Protein AF-A0A3B8Z060-F1 (afdb_monomer_lite)

Radius of gyration: 26.16 Å; chains: 1; bounding box: 46×92×64 Å

Sequence (183 aa):
MRQSLAALALLTASLIAPLHQAEARPTYFLEMKSFFAVPDDSNVDHCSVCHVNYEGTGTRNPFGNAVQQQLYTGKSIQETLPLVASLDSDGDGYTNDDELRIYLTQPGFSCDNFEDARGEPLDFDAGVTPNVATCRAPTEIKVLPSSAGFVTDAGSTDFLVIDIWNLGYSDDLTITDLNLSDL

pLDDT: mean 83.9, std 16.89, range [40.91, 98.75]

Secondary structure (DSSP, 8-state):
--------------------------HHHHHHHHHHTPPTTSTTSSGGGTBSBTT--SSB-HHHHHHHHHHHTT--HHHHHHHHHT--SSSSS--HHIIIIII---TT--TTTGGG-BS--TTGGGSSSTT-S-SS-TT-EEEE-SS------TT-------EEEESS-SSPP-------TT-

Foldseek 3Di:
DDDDDDDDDDDDPDDPPPPPPPPVDDPLLVLLCVVLVADPPFLCNAQLLFPLERNHDDHGFQLVVQLVVVVVVVDDSNRSNVVQQQDQRCPLPDGVSCCRRPQVARSRDDLVRNVSHHPDDLLNQCRHDPPRRGSDDQDDWDKPPPDDDDDDDVPDDDDDDIDIDRNHDPDDDDDPDDDDPPD

Structure (mmCIF, N/CA/C/O backbone):
data_AF-A0A3B8Z060-F1
#
_entry.id   AF-A0A3B8Z060-F1
#
loop_
_atom_site.group_PDB
_atom_site.id
_atom_site.type_symbol
_atom_site.label_atom_id
_atom_site.label_alt_id
_atom_site.label_comp_id
_atom_site.label_asym_id
_atom_site.label_entity_id
_atom_site.label_seq_id
_atom_site.pdbx_PDB_ins_code
_atom_site.Cartn_x
_atom_site.Cartn_y
_atom_site.Cartn_z
_atom_site.occupancy
_atom_site.B_iso_or_equiv
_atom_site.auth_seq_id
_atom_site.auth_comp_id
_atom_site.auth_asym_id
_atom_site.auth_atom_id
_atom_site.pdbx_PDB_model_num
ATOM 1 N N . MET A 1 1 ? -15.910 79.784 -15.654 1.00 40.91 1 MET A N 1
ATOM 2 C CA . MET A 1 1 ? -15.212 78.759 -16.468 1.00 40.91 1 MET A CA 1
ATOM 3 C C . MET A 1 1 ? -14.922 77.584 -15.549 1.00 40.91 1 MET A C 1
ATOM 5 O O . MET A 1 1 ? -14.255 77.797 -14.554 1.00 40.91 1 MET A O 1
ATOM 9 N N . ARG A 1 2 ? -15.729 76.516 -15.631 1.00 43.50 2 ARG A N 1
ATOM 10 C CA . ARG A 1 2 ? -15.437 75.253 -16.354 1.00 43.50 2 ARG A CA 1
ATOM 11 C C . ARG A 1 2 ? -14.358 74.438 -15.613 1.00 43.50 2 ARG A C 1
ATOM 13 O O . ARG A 1 2 ? -13.240 74.911 -15.534 1.00 43.50 2 ARG A O 1
ATOM 20 N N . GLN A 1 3 ? -14.771 73.384 -14.887 1.00 48.22 3 GLN A N 1
ATOM 21 C CA . GLN A 1 3 ? -14.637 71.955 -15.286 1.00 48.22 3 GLN A CA 1
ATOM 22 C C . GLN A 1 3 ? -13.171 71.495 -15.210 1.00 48.22 3 GLN A C 1
ATOM 24 O O . GLN A 1 3 ? -12.312 72.202 -15.703 1.00 48.22 3 GLN A O 1
ATOM 29 N N . SER A 1 4 ? -12.731 70.352 -14.701 1.00 50.00 4 SER A N 1
ATOM 30 C CA . SER A 1 4 ? -13.260 69.109 -14.131 1.00 50.00 4 SER A CA 1
ATOM 31 C C . SER A 1 4 ? -11.997 68.312 -13.751 1.00 50.00 4 SER A C 1
ATOM 33 O O . SER A 1 4 ? -10.989 68.502 -14.420 1.00 50.00 4 SER A O 1
ATOM 35 N N . LEU A 1 5 ? -12.039 67.428 -12.751 1.00 50.12 5 LEU A N 1
ATOM 36 C CA . LEU A 1 5 ? -11.157 66.249 -12.559 1.00 50.12 5 LEU A CA 1
ATOM 37 C C . LEU A 1 5 ? -11.637 65.595 -11.246 1.00 50.12 5 LEU A C 1
ATOM 39 O O . LEU A 1 5 ? -11.153 65.911 -10.168 1.00 50.12 5 LEU A O 1
ATOM 43 N N . ALA A 1 6 ? -12.827 64.994 -11.208 1.00 47.66 6 ALA A N 1
ATOM 44 C CA . ALA A 1 6 ? -13.174 63.680 -11.756 1.00 47.66 6 ALA A CA 1
ATOM 45 C C . ALA A 1 6 ? -12.282 62.563 -11.190 1.00 47.66 6 ALA A C 1
ATOM 47 O O . ALA A 1 6 ? -11.153 62.349 -11.619 1.00 47.66 6 ALA A O 1
ATOM 48 N N . ALA A 1 7 ? -12.860 61.893 -10.194 1.00 50.25 7 ALA A N 1
ATOM 49 C CA . ALA A 1 7 ? -12.443 60.647 -9.584 1.00 50.25 7 ALA A CA 1
ATOM 50 C C . ALA A 1 7 ? -12.042 59.573 -10.606 1.00 50.25 7 ALA A C 1
ATOM 52 O O . ALA A 1 7 ? -12.768 59.329 -11.567 1.00 50.25 7 ALA A O 1
ATOM 53 N N . LEU A 1 8 ? -10.953 58.858 -10.320 1.00 46.88 8 LEU A N 1
ATOM 54 C CA . LEU A 1 8 ? -10.733 57.515 -10.849 1.00 46.88 8 LEU A CA 1
ATOM 55 C C . LEU A 1 8 ? -9.944 56.686 -9.828 1.00 46.88 8 LEU A C 1
ATOM 57 O O . LEU A 1 8 ? -8.755 56.431 -9.969 1.00 46.88 8 LEU A O 1
ATOM 61 N N . ALA A 1 9 ? -10.630 56.307 -8.754 1.00 51.94 9 ALA A N 1
ATOM 62 C CA . ALA A 1 9 ? -10.209 55.245 -7.852 1.00 51.94 9 ALA A CA 1
ATOM 63 C C . ALA A 1 9 ? -11.302 54.175 -7.900 1.00 51.94 9 ALA A C 1
ATOM 65 O O . ALA A 1 9 ? -12.242 54.228 -7.116 1.00 51.94 9 ALA A O 1
ATOM 66 N N . LEU A 1 10 ? -11.245 53.268 -8.877 1.00 47.00 10 LEU A N 1
ATOM 67 C CA . LEU A 1 10 ? -12.136 52.110 -8.952 1.00 47.00 10 LEU A CA 1
ATOM 68 C C . LEU A 1 10 ? -11.444 50.951 -9.686 1.00 47.00 10 LEU A C 1
ATOM 70 O O . LEU A 1 10 ? -11.022 51.087 -10.829 1.00 47.00 10 LEU A O 1
ATOM 74 N N . LEU A 1 11 ? -11.433 49.815 -8.983 1.00 51.22 11 LEU A N 1
ATOM 75 C CA . LEU A 1 11 ? -11.283 48.429 -9.439 1.00 51.22 11 LEU A CA 1
ATOM 76 C C . LEU A 1 11 ? -9.926 47.957 -9.978 1.00 51.22 11 LEU A C 1
ATOM 78 O O . LEU A 1 11 ? -9.734 47.837 -11.180 1.00 51.22 11 LEU A O 1
ATOM 82 N N . THR A 1 12 ? -9.107 47.427 -9.067 1.00 52.53 12 THR A N 1
ATOM 83 C CA . THR A 1 12 ? -8.345 46.183 -9.301 1.00 52.53 12 THR A CA 1
ATOM 84 C C . THR A 1 12 ? -8.287 45.338 -8.021 1.00 52.53 12 THR A C 1
ATOM 86 O O . THR A 1 12 ? -7.227 45.010 -7.506 1.00 52.53 12 THR A O 1
ATOM 89 N N . ALA A 1 13 ? -9.450 44.967 -7.481 1.00 52.50 13 ALA A N 1
ATOM 90 C CA . ALA A 1 13 ? -9.564 43.864 -6.524 1.00 52.50 13 ALA A CA 1
ATOM 91 C C . ALA A 1 13 ? -10.253 42.690 -7.233 1.00 52.50 13 ALA A C 1
ATOM 93 O O . ALA A 1 13 ? -11.418 42.394 -6.986 1.00 52.50 13 ALA A O 1
ATOM 94 N N . SER A 1 14 ? -9.568 42.088 -8.208 1.00 52.28 14 SER A N 1
ATOM 95 C CA . SER A 1 14 ? -10.017 40.849 -8.850 1.00 52.28 14 SER A CA 1
ATOM 96 C C . SER A 1 14 ? -9.160 39.690 -8.367 1.00 52.28 14 SER A C 1
ATOM 98 O O . SER A 1 14 ? -7.972 39.630 -8.655 1.00 52.28 14 SER A O 1
ATOM 100 N N . LEU A 1 15 ? -9.831 38.801 -7.633 1.00 53.75 15 LEU A N 1
ATOM 101 C CA . LEU A 1 15 ? -9.590 37.364 -7.541 1.00 53.75 15 LEU A CA 1
ATOM 102 C C . LEU A 1 15 ? -8.136 36.936 -7.313 1.00 53.75 15 LEU A C 1
ATOM 104 O O . LEU A 1 15 ? -7.453 36.470 -8.217 1.00 53.75 15 LEU A O 1
ATOM 108 N N . ILE A 1 16 ? -7.734 36.927 -6.047 1.00 55.94 16 ILE A N 1
ATOM 109 C CA . ILE A 1 16 ? -6.881 35.843 -5.560 1.00 55.94 16 ILE A CA 1
ATOM 110 C C . ILE A 1 16 ? -7.805 34.968 -4.720 1.00 55.94 16 ILE A C 1
ATOM 112 O O . ILE A 1 16 ? -7.888 35.110 -3.503 1.00 55.94 16 ILE A O 1
ATOM 116 N N . ALA A 1 17 ? -8.602 34.135 -5.394 1.00 56.09 17 ALA A N 1
ATOM 117 C CA . ALA A 1 17 ? -9.204 33.005 -4.711 1.00 56.09 17 ALA A CA 1
ATOM 118 C C . ALA A 1 17 ? -8.034 32.085 -4.334 1.00 56.09 17 ALA A C 1
ATOM 120 O O . ALA A 1 17 ? -7.304 31.669 -5.237 1.00 56.09 17 ALA A O 1
ATOM 121 N N . PRO A 1 18 ? -7.789 31.800 -3.046 1.00 49.56 18 PRO A N 1
ATOM 122 C CA . PRO A 1 18 ? -6.874 30.730 -2.695 1.00 49.56 18 PRO A CA 1
ATOM 123 C C . PRO A 1 18 ? -7.373 29.462 -3.391 1.00 49.56 18 PRO A C 1
ATOM 125 O O . PRO A 1 18 ? -8.513 29.042 -3.169 1.00 49.56 18 PRO A O 1
ATOM 128 N N . LEU A 1 19 ? -6.531 28.904 -4.264 1.00 52.62 19 LEU A N 1
ATOM 129 C CA . LEU A 1 19 ? -6.660 27.552 -4.793 1.00 52.62 19 LEU A CA 1
ATOM 130 C C . LEU A 1 19 ? -6.570 26.604 -3.595 1.00 52.62 19 LEU A C 1
ATOM 132 O O . LEU A 1 19 ? -5.514 26.075 -3.272 1.00 52.62 19 LEU A O 1
ATOM 136 N N . HIS A 1 20 ? -7.680 26.450 -2.882 1.00 43.56 20 HIS A N 1
ATOM 137 C CA . HIS A 1 20 ? -7.853 25.360 -1.950 1.00 43.56 20 HIS A CA 1
ATOM 138 C C . HIS A 1 20 ? -8.017 24.122 -2.818 1.00 43.56 20 HIS A C 1
ATOM 140 O O . HIS A 1 20 ? -9.110 23.840 -3.311 1.00 43.56 20 HIS A O 1
ATOM 146 N N . GLN A 1 21 ? -6.924 23.395 -3.032 1.00 42.84 21 GLN A N 1
ATOM 147 C CA . GLN A 1 21 ? -7.050 21.973 -3.292 1.00 42.84 21 GLN A CA 1
ATOM 148 C C . GLN A 1 21 ? -7.641 21.369 -2.021 1.00 42.84 21 GLN A C 1
ATOM 150 O O . GLN A 1 21 ? -6.945 21.062 -1.060 1.00 42.84 21 GLN A O 1
ATOM 155 N N . ALA A 1 22 ? -8.968 21.312 -1.973 1.00 45.03 22 ALA A N 1
ATOM 156 C CA . ALA A 1 22 ? -9.673 20.515 -0.997 1.00 45.03 22 ALA A CA 1
ATOM 157 C C . ALA A 1 22 ? -9.504 19.054 -1.417 1.00 45.03 22 ALA A C 1
ATOM 159 O O . ALA A 1 22 ? -10.419 18.458 -1.978 1.00 45.03 22 ALA A O 1
ATOM 160 N N . GLU A 1 23 ? -8.331 18.475 -1.168 1.00 53.62 23 GLU A N 1
ATOM 161 C CA . GLU A 1 23 ? -8.232 17.025 -1.083 1.00 53.62 23 GLU A CA 1
ATOM 162 C C . GLU A 1 23 ? -8.799 16.651 0.291 1.00 53.62 23 GLU A C 1
ATOM 164 O O . GLU A 1 23 ? -8.094 16.520 1.289 1.00 53.62 23 GLU A O 1
ATOM 169 N N . ALA A 1 24 ? -10.130 16.641 0.397 1.00 55.00 24 ALA A N 1
ATOM 170 C CA . ALA A 1 24 ? -10.805 16.263 1.628 1.00 55.00 24 ALA A CA 1
ATOM 171 C C . ALA A 1 24 ? -10.652 14.749 1.807 1.00 55.00 24 ALA A C 1
ATOM 173 O O . ALA A 1 24 ? -11.579 13.984 1.532 1.00 55.00 24 ALA A O 1
ATOM 174 N N . ARG A 1 25 ? -9.463 14.312 2.241 1.00 66.88 25 ARG A N 1
ATOM 175 C CA . ARG A 1 25 ? -9.239 12.931 2.655 1.00 66.88 25 ARG A CA 1
ATOM 176 C C . ARG A 1 25 ? -10.283 12.596 3.727 1.00 66.88 25 ARG A C 1
ATOM 178 O O . ARG A 1 25 ? -10.461 13.383 4.664 1.00 66.88 25 ARG A O 1
ATOM 185 N N . PRO A 1 26 ? -11.029 11.486 3.588 1.00 80.38 26 PRO A N 1
ATOM 186 C CA . PRO A 1 26 ? -12.079 11.144 4.537 1.00 80.38 26 PRO A CA 1
ATOM 187 C C . PRO A 1 26 ? -11.530 11.073 5.963 1.00 80.38 26 PRO A C 1
ATOM 189 O O . PRO A 1 26 ? -10.414 10.604 6.177 1.00 80.38 26 PRO A O 1
ATOM 192 N N . THR A 1 27 ? -12.333 11.461 6.956 1.00 86.12 27 THR A N 1
ATOM 193 C CA . THR A 1 27 ? -11.948 11.385 8.379 1.00 86.12 27 THR A CA 1
ATOM 194 C C . THR A 1 27 ? -11.463 9.992 8.775 1.00 86.12 27 THR A C 1
ATOM 196 O O . THR A 1 27 ? -10.519 9.870 9.544 1.00 86.12 27 THR A O 1
ATOM 199 N N . TYR A 1 28 ? -12.031 8.940 8.180 1.00 88.00 28 TYR A N 1
ATOM 200 C CA . TYR A 1 28 ? -11.587 7.558 8.370 1.00 88.00 28 TYR A CA 1
ATOM 201 C C . TYR A 1 28 ? -10.109 7.329 8.049 1.00 88.00 28 TYR A C 1
ATOM 203 O O . TYR A 1 28 ? -9.439 6.590 8.763 1.00 88.00 28 TYR A O 1
ATOM 211 N N . PHE A 1 29 ? -9.599 7.972 7.001 1.00 92.12 29 PHE A N 1
ATOM 212 C CA . PHE A 1 29 ? -8.204 7.846 6.606 1.00 92.12 29 PHE A CA 1
ATOM 213 C C . PHE A 1 29 ? -7.277 8.553 7.604 1.00 92.12 29 PHE A C 1
ATOM 215 O O . PHE A 1 29 ? -6.242 8.014 7.974 1.00 92.12 29 PHE A O 1
ATOM 222 N N . LEU A 1 30 ? -7.685 9.712 8.129 1.00 93.12 30 LEU A N 1
ATOM 223 C CA . LEU A 1 30 ? -6.931 10.416 9.175 1.00 93.12 30 LEU A CA 1
ATOM 224 C C . LEU A 1 30 ? -6.857 9.606 10.479 1.00 93.12 30 LEU A C 1
ATOM 226 O O . LEU A 1 30 ? -5.799 9.521 11.097 1.00 93.12 30 LEU A O 1
ATOM 230 N N . GLU A 1 31 ? -7.962 8.973 10.873 1.00 94.81 31 GLU A N 1
ATOM 231 C CA . GLU A 1 31 ? -8.015 8.089 12.046 1.00 94.81 31 GLU A CA 1
ATOM 232 C C . GLU A 1 31 ? -7.122 6.856 11.860 1.00 94.81 31 GLU A C 1
ATOM 234 O O . GLU A 1 31 ? -6.379 6.485 12.766 1.00 94.81 31 GLU A O 1
ATOM 239 N N . MET A 1 32 ? -7.134 6.262 10.662 1.00 95.94 32 MET A N 1
ATOM 240 C CA . MET A 1 32 ? -6.232 5.171 10.294 1.00 95.94 32 MET A CA 1
ATOM 241 C C . MET A 1 32 ? -4.766 5.598 10.411 1.00 95.94 32 MET A C 1
ATOM 243 O O . MET A 1 32 ? -3.996 4.918 11.090 1.00 95.94 32 MET A O 1
ATOM 247 N N . LYS A 1 33 ? -4.387 6.739 9.817 1.00 96.50 33 LYS A N 1
ATOM 248 C CA . LYS A 1 33 ? -3.017 7.261 9.917 1.00 96.50 33 LYS A CA 1
ATOM 249 C C . LYS A 1 33 ? -2.598 7.462 11.364 1.00 96.50 33 LYS A C 1
ATOM 251 O O . LYS A 1 33 ? -1.512 7.045 11.751 1.00 96.50 33 LYS A O 1
ATOM 256 N N . SER A 1 34 ? -3.478 8.047 12.176 1.00 96.94 34 SER A N 1
ATOM 257 C CA . SER A 1 34 ? -3.212 8.250 13.598 1.00 96.94 34 SER A CA 1
ATOM 258 C C . SER A 1 34 ? -3.044 6.931 14.353 1.00 96.94 34 SER A C 1
ATOM 260 O O . SER A 1 34 ? -2.194 6.846 15.235 1.00 96.94 34 SER A O 1
ATOM 262 N N . PHE A 1 35 ? -3.847 5.912 14.046 1.00 97.69 35 PHE A N 1
ATOM 263 C CA . PHE A 1 35 ? -3.794 4.619 14.725 1.00 97.69 35 PHE A CA 1
ATOM 264 C C . PHE A 1 35 ? -2.535 3.822 14.362 1.00 97.69 35 PHE A C 1
ATOM 266 O O . PHE A 1 35 ? -1.844 3.309 15.247 1.00 97.69 35 PHE A O 1
ATOM 273 N N . PHE A 1 36 ? -2.211 3.734 13.070 1.00 97.88 36 PHE A N 1
ATOM 274 C CA . PHE A 1 36 ? -1.041 3.001 12.576 1.00 97.88 36 PHE A CA 1
ATOM 275 C C . PHE A 1 36 ? 0.258 3.811 12.620 1.00 97.88 36 PHE A C 1
ATOM 277 O O . PHE A 1 36 ? 1.328 3.248 12.434 1.00 97.88 36 PHE A O 1
ATOM 284 N N . ALA A 1 37 ? 0.188 5.096 12.978 1.00 97.75 37 ALA A N 1
ATOM 285 C CA . ALA A 1 37 ? 1.317 6.026 12.941 1.00 97.75 37 ALA A CA 1
ATOM 286 C C . ALA A 1 37 ? 1.947 6.141 11.539 1.00 97.75 37 ALA A C 1
ATOM 288 O O . ALA A 1 37 ? 3.164 6.248 11.405 1.00 97.75 37 ALA A O 1
ATOM 289 N N . VAL A 1 38 ? 1.098 6.138 10.505 1.00 97.19 38 VAL A N 1
ATOM 290 C CA . VAL A 1 38 ? 1.509 6.274 9.102 1.00 97.19 38 VAL A CA 1
ATOM 291 C C . VAL A 1 38 ? 2.100 7.669 8.868 1.00 97.19 38 VAL A C 1
ATOM 293 O O . VAL A 1 38 ? 1.391 8.661 9.085 1.00 97.19 38 VAL A O 1
ATOM 296 N N . PRO A 1 39 ? 3.362 7.772 8.410 1.00 97.19 39 PRO A N 1
ATOM 297 C CA . PRO A 1 39 ? 3.969 9.048 8.052 1.00 97.19 39 PRO A CA 1
ATOM 298 C C . PRO A 1 39 ? 3.289 9.686 6.838 1.00 97.19 39 PRO A C 1
ATOM 300 O O . PRO A 1 39 ? 2.833 8.986 5.928 1.00 97.19 39 PRO A O 1
ATOM 303 N N . ASP A 1 40 ? 3.275 11.018 6.809 1.00 95.25 40 ASP A N 1
ATOM 304 C CA . ASP A 1 40 ? 2.903 11.779 5.615 1.00 95.25 40 ASP A CA 1
ATOM 305 C C . ASP A 1 40 ? 3.833 11.424 4.445 1.00 95.25 40 ASP A C 1
ATOM 307 O O . ASP A 1 40 ? 5.015 11.139 4.653 1.00 95.25 40 ASP A O 1
ATOM 311 N N . ASP A 1 41 ? 3.282 11.421 3.231 1.00 93.12 41 ASP A N 1
ATOM 312 C CA . ASP A 1 41 ? 3.994 11.139 1.973 1.00 93.12 41 ASP A CA 1
ATOM 313 C C . ASP A 1 41 ? 4.659 9.746 1.895 1.00 93.12 41 ASP A C 1
ATOM 315 O O . ASP A 1 41 ? 5.478 9.482 1.014 1.00 93.12 41 ASP A O 1
ATOM 319 N N . SER A 1 42 ? 4.317 8.829 2.806 1.00 94.50 42 SER A N 1
ATOM 320 C CA . SER A 1 42 ? 4.764 7.437 2.731 1.00 94.50 42 SER A CA 1
ATOM 321 C C . SER A 1 42 ? 4.050 6.666 1.615 1.00 94.50 42 SER A C 1
ATOM 323 O O . SER A 1 42 ? 2.987 7.062 1.136 1.00 94.50 42 SER A O 1
ATOM 325 N N . ASN A 1 43 ? 4.587 5.493 1.272 1.00 91.50 43 ASN A N 1
ATOM 326 C CA . ASN A 1 43 ? 3.971 4.523 0.360 1.00 91.50 43 ASN A CA 1
ATOM 327 C C . ASN A 1 43 ? 2.655 3.913 0.898 1.00 91.50 43 ASN A C 1
ATOM 329 O O . ASN A 1 43 ? 2.113 2.977 0.339 1.00 91.50 43 ASN A O 1
ATOM 333 N N . VAL A 1 44 ? 2.122 4.409 2.009 1.00 95.62 44 VAL A N 1
ATOM 334 C CA . VAL A 1 44 ? 0.784 4.061 2.505 1.00 95.62 44 VAL A CA 1
ATOM 335 C C . VAL A 1 44 ? -0.042 5.318 2.792 1.00 95.62 44 VAL A C 1
ATOM 337 O O . VAL A 1 44 ? -1.127 5.253 3.368 1.00 95.62 44 VAL A O 1
ATOM 340 N N . ASP A 1 45 ? 0.431 6.494 2.362 1.00 95.31 45 ASP A N 1
ATOM 341 C CA . ASP A 1 45 ? -0.256 7.772 2.540 1.00 95.31 45 ASP A CA 1
ATOM 342 C C . ASP A 1 45 ? -1.108 8.188 1.327 1.00 95.31 45 ASP A C 1
ATOM 344 O O . ASP A 1 45 ? -1.079 9.324 0.844 1.00 95.31 45 ASP A O 1
ATOM 348 N N . HIS A 1 46 ? -1.907 7.253 0.831 1.00 92.88 46 HIS A N 1
ATOM 349 C CA . HIS A 1 46 ? -2.730 7.407 -0.369 1.00 92.88 46 HIS A CA 1
ATOM 350 C C . HIS A 1 46 ? -3.967 6.501 -0.308 1.00 92.88 46 HIS A C 1
ATOM 352 O O . HIS A 1 46 ? -4.078 5.606 0.537 1.00 92.88 46 HIS A O 1
ATOM 358 N N . CYS A 1 47 ? -4.911 6.695 -1.226 1.00 94.56 47 CYS A N 1
ATOM 359 C CA . CYS A 1 47 ? -6.196 6.009 -1.149 1.00 94.56 47 CYS A CA 1
ATOM 360 C C . CYS A 1 47 ? -6.132 4.508 -1.468 1.00 94.56 47 CYS A C 1
ATOM 362 O O . CYS A 1 47 ? -7.040 3.785 -1.042 1.00 94.56 47 CYS A O 1
ATOM 364 N N . SER A 1 48 ? -5.077 4.029 -2.140 1.00 94.50 48 SER A N 1
ATOM 365 C CA . SER A 1 48 ? -4.896 2.601 -2.437 1.00 94.50 48 SER A CA 1
ATOM 366 C C . SER A 1 48 ? -4.776 1.725 -1.191 1.00 94.50 48 SER A C 1
ATOM 368 O O . SER A 1 48 ? -5.023 0.532 -1.288 1.00 94.50 48 SER A O 1
ATOM 370 N N . VAL A 1 49 ? -4.534 2.288 -0.000 1.00 96.06 49 VAL A N 1
ATOM 371 C CA . VAL A 1 49 ? -4.570 1.501 1.244 1.00 96.06 49 VAL A CA 1
ATOM 372 C C . VAL A 1 49 ? -5.936 0.844 1.454 1.00 96.06 49 VAL A C 1
ATOM 374 O O . VAL A 1 49 ? -6.004 -0.301 1.882 1.00 96.06 49 VAL A O 1
ATOM 377 N N . CYS A 1 50 ? -7.034 1.525 1.109 1.00 96.12 50 CYS A N 1
ATOM 378 C CA . CYS A 1 50 ? -8.401 1.006 1.278 1.00 96.12 50 CYS A CA 1
ATOM 379 C C . CYS A 1 50 ? -9.120 0.714 -0.047 1.00 96.12 50 CYS A C 1
ATOM 381 O O . CYS A 1 50 ? -10.184 0.087 -0.054 1.00 96.12 50 CYS A O 1
ATOM 383 N N . HIS A 1 51 ? -8.617 1.244 -1.158 1.00 96.38 51 HIS A N 1
ATOM 384 C CA . HIS A 1 51 ? -9.285 1.223 -2.451 1.00 96.38 51 HIS A CA 1
ATOM 385 C C . HIS A 1 51 ? -8.433 0.555 -3.511 1.00 96.38 51 HIS A C 1
ATOM 387 O O . HIS A 1 51 ? -7.216 0.534 -3.442 1.00 96.38 51 HIS A O 1
ATOM 393 N N . VAL A 1 52 ? -9.108 0.038 -4.531 1.00 96.75 52 VAL A N 1
ATOM 394 C CA . VAL A 1 52 ? -8.420 -0.497 -5.705 1.00 96.75 52 VAL A CA 1
ATOM 395 C C . VAL A 1 52 ? -7.858 0.640 -6.575 1.00 96.75 52 VAL A C 1
ATOM 397 O O . VAL A 1 52 ? -6.826 0.502 -7.216 1.00 96.75 52 VAL A O 1
ATOM 400 N N . ASN A 1 53 ? -8.532 1.793 -6.585 1.00 95.12 53 ASN A N 1
ATOM 401 C CA . ASN A 1 53 ? -8.062 2.989 -7.277 1.00 95.12 53 ASN A CA 1
ATOM 402 C C . ASN A 1 53 ? -7.117 3.799 -6.377 1.00 95.12 53 ASN A C 1
ATOM 404 O O . ASN A 1 53 ? -7.498 4.164 -5.261 1.00 95.12 53 ASN A O 1
ATOM 408 N N . TYR A 1 54 ? -5.933 4.128 -6.887 1.00 92.62 54 TYR A N 1
ATOM 409 C CA . TYR A 1 54 ? -4.891 4.885 -6.194 1.00 92.62 54 TYR A CA 1
ATOM 410 C C . TYR A 1 54 ? -5.328 6.314 -5.841 1.00 92.62 54 TYR A C 1
ATOM 412 O O . TYR A 1 54 ? -5.078 6.794 -4.735 1.00 92.62 54 TYR A O 1
ATOM 420 N N . GLU A 1 55 ? -6.094 6.956 -6.729 1.00 89.75 55 GLU A N 1
ATOM 421 C CA . GLU A 1 55 ? -6.725 8.265 -6.480 1.00 89.75 55 GLU A CA 1
ATOM 422 C C . GLU A 1 55 ? -7.959 8.162 -5.560 1.00 89.75 55 GLU A C 1
ATOM 424 O O . GLU A 1 55 ? -8.565 9.159 -5.166 1.00 89.75 55 GLU A O 1
ATOM 429 N N . GLY A 1 56 ? -8.345 6.936 -5.201 1.00 87.00 56 GLY A N 1
ATOM 430 C CA . GLY A 1 56 ? -9.456 6.625 -4.319 1.00 87.00 56 GLY A CA 1
ATOM 431 C C . GLY A 1 56 ? -10.792 6.455 -5.023 1.00 87.00 56 GLY A C 1
ATOM 432 O O . GLY A 1 56 ? -10.900 6.393 -6.249 1.00 87.00 56 GLY A O 1
ATOM 433 N N . THR A 1 57 ? -11.845 6.373 -4.204 1.00 84.69 57 THR A N 1
ATOM 434 C CA . THR A 1 57 ? -13.226 6.044 -4.602 1.00 84.69 57 THR A CA 1
ATOM 435 C C . THR A 1 57 ? -13.399 4.616 -5.147 1.00 84.69 57 THR A C 1
ATOM 437 O O . THR A 1 57 ? -12.454 3.846 -5.290 1.00 84.69 57 THR A O 1
ATOM 440 N N . GLY A 1 58 ? -14.650 4.228 -5.411 1.00 88.56 58 GLY A N 1
ATOM 441 C CA . GLY A 1 58 ? -14.965 2.949 -6.046 1.00 88.56 58 GLY A CA 1
ATOM 442 C C . GLY A 1 58 ? -14.732 1.721 -5.161 1.00 88.56 58 GLY A C 1
ATOM 443 O O . GLY A 1 58 ? -14.934 1.758 -3.943 1.00 88.56 58 GLY A O 1
ATOM 444 N N . THR A 1 59 ? -14.377 0.613 -5.814 1.00 95.75 59 THR A N 1
ATOM 445 C CA . THR A 1 59 ? -14.181 -0.702 -5.191 1.00 95.75 59 THR A CA 1
ATOM 446 C C . THR A 1 59 ? -13.090 -0.650 -4.126 1.00 95.75 59 THR A C 1
ATOM 448 O O . THR A 1 59 ? -12.081 0.041 -4.277 1.00 95.75 59 THR A O 1
ATOM 451 N N . ARG A 1 60 ? -13.312 -1.381 -3.033 1.00 96.69 60 ARG A N 1
ATOM 452 C CA . ARG A 1 60 ? -12.339 -1.543 -1.954 1.00 96.69 60 ARG A CA 1
ATOM 453 C C . ARG A 1 60 ? -11.449 -2.747 -2.211 1.00 96.69 60 ARG A C 1
ATOM 455 O O . ARG A 1 60 ? -11.935 -3.765 -2.708 1.00 96.69 60 ARG A O 1
ATOM 462 N N . ASN A 1 61 ? -10.186 -2.616 -1.836 1.00 97.88 61 ASN A N 1
ATOM 463 C CA . ASN A 1 61 ? -9.263 -3.742 -1.769 1.00 97.88 61 ASN A CA 1
ATOM 464 C C . ASN A 1 61 ? -9.617 -4.634 -0.545 1.00 97.88 61 ASN A C 1
ATOM 466 O O . ASN A 1 61 ? -10.536 -4.301 0.220 1.00 97.88 61 ASN A O 1
ATOM 470 N N . PRO A 1 62 ? -8.955 -5.784 -0.347 1.00 98.62 62 PRO A N 1
ATOM 471 C CA . PRO A 1 62 ? -9.178 -6.660 0.800 1.00 98.62 62 PRO A CA 1
ATOM 472 C C . PRO A 1 62 ? -9.138 -5.957 2.169 1.00 98.62 62 PRO A C 1
ATOM 474 O O . PRO A 1 62 ? -10.094 -6.109 2.937 1.00 98.62 62 PRO A O 1
ATOM 477 N N . PHE A 1 63 ? -8.141 -5.108 2.449 1.00 98.38 63 PHE A N 1
ATOM 478 C CA . PHE A 1 63 ? -8.084 -4.326 3.695 1.00 98.38 63 PHE A CA 1
ATOM 479 C C . PHE A 1 63 ? -9.296 -3.407 3.871 1.00 98.38 63 PHE A C 1
ATOM 481 O O . PHE A 1 63 ? -9.987 -3.432 4.895 1.00 98.38 63 PHE A O 1
ATOM 488 N N . GLY A 1 64 ? -9.619 -2.621 2.845 1.00 97.50 64 GLY A N 1
ATOM 489 C CA . GLY A 1 64 ? -10.781 -1.744 2.853 1.00 97.50 64 GLY A CA 1
ATOM 490 C C . GLY A 1 64 ? -12.078 -2.520 3.082 1.00 97.50 64 GLY A C 1
ATOM 491 O O . GLY A 1 64 ? -12.961 -2.043 3.801 1.00 97.50 64 GLY A O 1
ATOM 492 N N . ASN A 1 65 ? -12.209 -3.720 2.510 1.00 98.19 65 ASN A N 1
ATOM 493 C CA . ASN A 1 65 ? -13.353 -4.599 2.746 1.00 98.19 65 ASN A CA 1
ATOM 494 C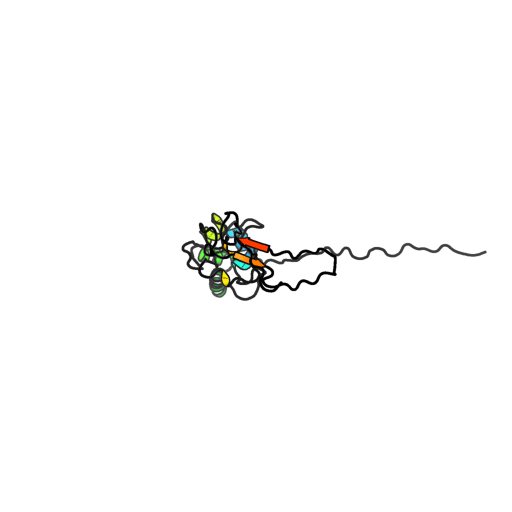 C . ASN A 1 65 ? -13.409 -5.080 4.201 1.00 98.19 65 ASN A C 1
ATOM 496 O O . ASN A 1 65 ? -14.491 -5.056 4.789 1.00 98.19 65 ASN A O 1
ATOM 500 N N . ALA A 1 66 ? -12.277 -5.447 4.807 1.00 98.31 66 ALA A N 1
ATOM 501 C CA . ALA A 1 66 ? -12.213 -5.816 6.221 1.00 98.31 66 ALA A CA 1
ATOM 502 C C . ALA A 1 66 ? -12.664 -4.658 7.129 1.00 98.31 66 ALA A C 1
ATOM 504 O O . ALA A 1 66 ? -13.514 -4.845 8.006 1.00 98.31 66 ALA A O 1
ATOM 505 N N . VAL A 1 67 ? -12.189 -3.435 6.861 1.00 97.56 67 VAL A N 1
ATOM 506 C CA . VAL A 1 67 ? -12.641 -2.214 7.552 1.00 97.56 67 VAL A CA 1
ATOM 507 C C . VAL A 1 67 ? -14.147 -2.011 7.358 1.00 97.56 67 VAL A C 1
ATOM 509 O O . VAL A 1 67 ? -14.890 -1.823 8.322 1.00 97.56 67 VAL A O 1
ATOM 512 N N . GLN A 1 68 ? -14.632 -2.086 6.117 1.00 96.38 68 GLN A N 1
ATOM 513 C CA . GLN A 1 68 ? -16.041 -1.867 5.797 1.00 96.38 68 GLN A CA 1
ATOM 514 C C . GLN A 1 68 ? -16.966 -2.877 6.487 1.00 96.38 68 GLN A C 1
ATOM 516 O O . GLN A 1 68 ? -18.042 -2.497 6.952 1.00 96.38 68 GLN A O 1
ATOM 521 N N . GLN A 1 69 ? -16.558 -4.142 6.584 1.00 97.81 69 GLN A N 1
ATOM 522 C CA . GLN A 1 69 ? -17.337 -5.173 7.266 1.00 97.81 69 GLN A CA 1
ATOM 523 C C . GLN A 1 69 ? -17.556 -4.828 8.741 1.00 97.81 69 GLN A C 1
ATOM 525 O O . GLN A 1 69 ? -18.682 -4.935 9.226 1.00 97.81 69 GLN A O 1
ATOM 530 N N . GLN A 1 70 ? -16.529 -4.342 9.443 1.00 97.50 70 GLN A N 1
ATOM 531 C CA . GLN A 1 70 ? -16.675 -3.915 10.838 1.00 97.50 70 GLN A CA 1
ATOM 532 C C . GLN A 1 70 ? -17.597 -2.698 10.964 1.00 97.50 70 GLN A C 1
ATOM 534 O O . GLN A 1 70 ? -18.496 -2.697 11.809 1.00 97.50 70 GLN A O 1
ATOM 539 N N . LEU A 1 71 ? -17.459 -1.709 10.076 1.00 95.31 71 LEU A N 1
ATOM 540 C CA . LEU A 1 71 ? -18.342 -0.537 10.053 1.00 95.31 71 LEU A CA 1
ATOM 541 C C . LEU A 1 71 ? -19.813 -0.928 9.820 1.00 95.31 71 LEU A C 1
ATOM 543 O O . LEU A 1 71 ? -20.708 -0.372 10.456 1.00 95.31 71 LEU A O 1
ATOM 547 N N . TYR A 1 72 ? -20.086 -1.930 8.978 1.00 96.00 72 TYR A N 1
ATOM 548 C CA . TYR A 1 72 ? -21.444 -2.446 8.762 1.00 96.00 72 TYR A CA 1
ATOM 549 C C . TYR A 1 72 ? -22.062 -3.119 9.989 1.00 96.00 72 TYR A C 1
ATOM 551 O O . TYR A 1 72 ? -23.286 -3.182 10.091 1.00 96.00 72 TYR A O 1
ATOM 559 N N . THR A 1 73 ? -21.251 -3.551 10.957 1.00 97.12 73 THR A N 1
ATOM 560 C CA . THR A 1 73 ? -21.752 -4.033 12.254 1.00 97.12 73 THR A CA 1
ATOM 561 C C . THR A 1 73 ? -22.089 -2.906 13.239 1.00 97.12 73 THR A C 1
ATOM 563 O O . THR A 1 73 ? -22.488 -3.180 14.369 1.00 97.12 73 THR A O 1
ATOM 566 N N . GLY A 1 74 ? -21.960 -1.640 12.824 1.00 96.00 74 GLY A N 1
ATOM 567 C CA . GLY A 1 74 ? -22.266 -0.462 13.639 1.00 96.00 74 GLY A CA 1
ATOM 568 C C . GLY A 1 74 ? -21.099 0.034 14.495 1.00 96.00 74 GLY A C 1
ATOM 569 O O . GLY A 1 74 ? -21.301 0.909 15.334 1.00 96.00 74 GLY A O 1
ATOM 570 N N . LYS A 1 75 ? -19.892 -0.506 14.296 1.00 96.50 75 LYS A N 1
ATOM 571 C CA . LYS A 1 75 ? -18.678 -0.039 14.976 1.00 96.50 75 LYS A CA 1
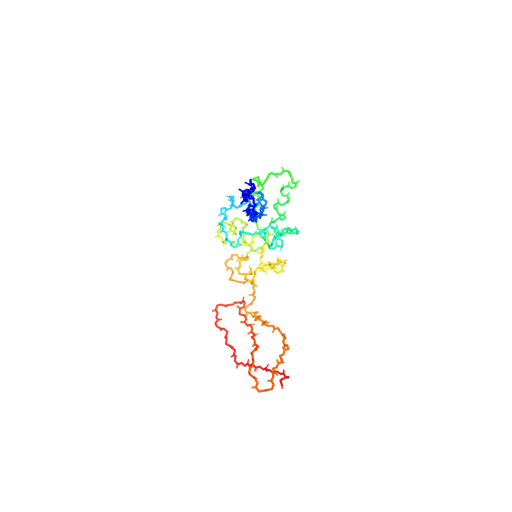ATOM 572 C C . LYS A 1 75 ? -18.220 1.301 14.416 1.00 96.50 75 LYS A C 1
ATOM 574 O O . LYS A 1 75 ? -18.337 1.566 13.221 1.00 96.50 75 LYS A O 1
ATOM 579 N N . SER A 1 76 ? -17.642 2.126 15.278 1.00 95.81 76 SER A N 1
ATOM 580 C CA . SER A 1 76 ? -16.855 3.287 14.863 1.00 95.81 76 SER A CA 1
ATOM 581 C C . SER A 1 76 ? -15.540 2.859 14.199 1.00 95.81 76 SER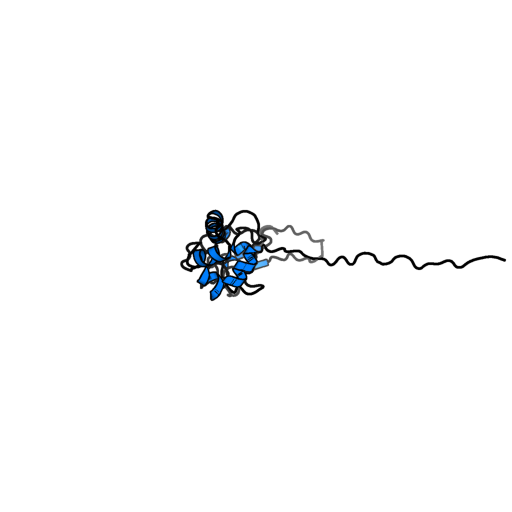 A C 1
ATOM 583 O O . SER A 1 76 ? -15.113 1.704 14.292 1.00 95.81 76 SER A O 1
ATOM 585 N N . ILE A 1 77 ? -14.862 3.799 13.537 1.00 94.88 77 ILE A N 1
ATOM 586 C CA . ILE A 1 77 ? -13.540 3.533 12.956 1.00 94.88 77 ILE A CA 1
ATOM 587 C C . ILE A 1 77 ? -12.501 3.241 14.044 1.00 94.88 77 ILE A C 1
ATOM 589 O O . ILE A 1 77 ? -11.716 2.313 13.893 1.00 94.88 77 ILE A O 1
ATOM 593 N N . GLN A 1 78 ? -12.568 3.928 15.185 1.00 95.69 78 GLN A N 1
ATOM 594 C CA . GLN A 1 78 ? -11.668 3.706 16.319 1.00 95.69 78 GLN A CA 1
ATOM 595 C C . GLN A 1 78 ? -11.838 2.313 16.940 1.00 95.69 78 GLN A C 1
ATOM 597 O O . GLN A 1 78 ? -10.870 1.731 17.415 1.00 95.69 78 GLN A O 1
ATOM 602 N N . GLU A 1 79 ? -13.051 1.756 16.915 1.00 97.00 79 GLU A N 1
ATOM 603 C CA . GLU A 1 79 ? -13.304 0.368 17.325 1.00 97.00 79 GLU A CA 1
ATOM 604 C C . GLU A 1 79 ? -12.926 -0.647 16.238 1.00 97.00 79 GLU A C 1
ATOM 606 O O . GLU A 1 79 ? -12.639 -1.799 16.549 1.00 97.00 79 GLU A O 1
ATOM 611 N N . THR A 1 80 ? -12.950 -0.237 14.969 1.00 97.56 80 THR A N 1
ATOM 612 C CA . THR A 1 80 ? -12.665 -1.091 13.809 1.00 97.56 80 THR A CA 1
ATOM 613 C C . THR A 1 80 ? -11.172 -1.334 13.630 1.00 97.56 80 THR A C 1
ATOM 615 O O . THR A 1 80 ? -10.773 -2.480 13.441 1.00 97.56 80 THR A O 1
ATOM 618 N N . LEU A 1 81 ? -10.346 -0.285 13.704 1.00 97.38 81 LEU A N 1
ATOM 619 C CA . LEU A 1 81 ? -8.912 -0.370 13.400 1.00 97.38 81 LEU A CA 1
ATOM 620 C C . LEU A 1 81 ? -8.172 -1.421 14.253 1.00 97.38 81 LEU A C 1
ATOM 622 O O . LEU A 1 81 ? -7.478 -2.244 13.661 1.00 97.38 81 LEU A O 1
ATOM 626 N N . PRO A 1 82 ? -8.382 -1.527 15.584 1.00 98.06 82 PRO A N 1
ATOM 627 C CA . PRO A 1 82 ? -7.767 -2.590 16.383 1.00 98.06 82 PRO A CA 1
ATOM 628 C C . PRO A 1 82 ? -8.204 -4.006 15.991 1.00 98.06 82 PRO A C 1
ATOM 630 O O . PRO A 1 82 ? -7.445 -4.949 16.183 1.00 98.06 82 PRO A O 1
ATOM 633 N N . LEU A 1 83 ? -9.429 -4.174 15.478 1.00 98.00 83 LEU A N 1
ATOM 634 C CA . LEU A 1 83 ? -9.963 -5.485 15.094 1.00 98.00 83 LEU A CA 1
ATOM 635 C C . LEU A 1 83 ? -9.398 -5.965 13.761 1.00 98.00 83 LEU A C 1
ATOM 637 O O . LEU A 1 83 ? -9.243 -7.167 13.569 1.00 98.00 83 LEU A O 1
ATOM 641 N N . VAL A 1 84 ? -9.125 -5.036 12.844 1.00 98.38 84 VAL A N 1
ATOM 642 C CA . VAL A 1 84 ? -8.522 -5.373 11.553 1.00 98.38 84 VAL A CA 1
ATOM 643 C C . VAL A 1 84 ? -7.001 -5.417 11.630 1.00 98.38 84 VAL A C 1
ATOM 645 O O . VAL A 1 84 ? -6.406 -6.147 10.860 1.00 98.38 84 VAL A O 1
ATOM 648 N N . ALA A 1 85 ? -6.362 -4.717 12.571 1.00 98.38 85 ALA A N 1
ATOM 649 C CA . ALA A 1 85 ? -4.902 -4.641 12.682 1.00 98.38 85 ALA A CA 1
ATOM 650 C C . ALA A 1 85 ? -4.197 -6.010 12.711 1.00 98.38 85 ALA A C 1
ATOM 652 O O . ALA A 1 85 ? -3.141 -6.158 12.113 1.00 98.38 85 ALA A O 1
ATOM 653 N N . SER A 1 86 ? -4.786 -7.022 13.360 1.00 97.75 86 SER A N 1
ATOM 654 C CA . SER A 1 86 ? -4.199 -8.368 13.443 1.00 97.75 86 SER A CA 1
ATOM 655 C C . SER A 1 86 ? -4.596 -9.309 12.298 1.00 97.75 86 SER A C 1
ATOM 657 O O . SER A 1 86 ? -4.323 -10.505 12.384 1.00 97.75 86 SER A O 1
ATOM 659 N N . LEU A 1 87 ? -5.333 -8.823 11.298 1.00 98.69 87 LEU A N 1
ATOM 660 C CA . LEU A 1 87 ? -5.662 -9.596 10.102 1.00 98.69 87 LEU A CA 1
ATOM 661 C C . LEU A 1 87 ? -4.535 -9.458 9.082 1.00 98.69 87 LEU A C 1
ATOM 663 O O . LEU A 1 87 ? -3.951 -8.390 8.964 1.00 98.69 87 LEU A O 1
ATOM 667 N N . ASP A 1 88 ? -4.303 -10.528 8.339 1.00 98.56 88 ASP A N 1
ATOM 668 C CA . ASP A 1 88 ? -3.587 -10.538 7.065 1.00 98.56 88 ASP A CA 1
ATOM 669 C C . ASP A 1 88 ? -4.675 -10.473 5.982 1.00 98.56 88 ASP A C 1
ATOM 671 O O . ASP A 1 88 ? -5.425 -11.441 5.798 1.00 98.56 88 ASP A O 1
ATOM 675 N N . SER A 1 89 ? -4.924 -9.282 5.425 1.00 98.50 89 SER A N 1
ATOM 676 C CA . SER A 1 89 ? -6.132 -9.070 4.610 1.00 98.50 89 SER A CA 1
ATOM 677 C C . SER A 1 89 ? -5.974 -9.556 3.176 1.00 98.50 89 SER A C 1
ATOM 679 O O . SER A 1 89 ? -6.976 -9.945 2.572 1.00 98.50 89 SER A O 1
ATOM 681 N N . ASP A 1 90 ? -4.768 -9.503 2.621 1.00 97.88 90 ASP A N 1
ATOM 682 C CA . ASP A 1 90 ? -4.456 -9.911 1.250 1.00 97.88 90 ASP A CA 1
ATOM 683 C C . ASP A 1 90 ? -3.749 -11.271 1.151 1.00 97.88 90 ASP A C 1
ATOM 685 O O . ASP A 1 90 ? -3.668 -11.823 0.051 1.00 97.88 90 ASP A O 1
ATOM 689 N N . GLY A 1 91 ? -3.373 -11.868 2.283 1.00 98.00 91 GLY A N 1
ATOM 690 C CA . GLY A 1 91 ? -2.916 -13.247 2.397 1.00 98.00 91 GLY A CA 1
ATOM 691 C C . GLY A 1 91 ? -1.423 -13.438 2.152 1.00 98.00 91 GLY A C 1
ATOM 692 O O . GLY A 1 91 ? -1.024 -14.558 1.818 1.00 98.00 91 GLY A O 1
ATOM 693 N N . ASP A 1 92 ? -0.609 -12.387 2.271 1.00 96.88 92 ASP A N 1
ATOM 694 C CA . ASP A 1 92 ? 0.825 -12.426 1.966 1.00 96.88 92 ASP A CA 1
ATOM 695 C C . ASP A 1 92 ? 1.717 -12.843 3.153 1.00 96.88 92 ASP A C 1
ATOM 697 O O . ASP A 1 92 ? 2.933 -13.023 3.010 1.00 96.88 92 ASP A O 1
ATOM 701 N N . GLY A 1 93 ? 1.097 -13.104 4.307 1.00 97.81 93 GLY A N 1
ATOM 702 C CA . GLY A 1 93 ? 1.745 -13.585 5.520 1.00 97.81 93 GLY A CA 1
ATOM 703 C C . GLY A 1 93 ? 2.126 -12.490 6.515 1.00 97.81 93 GLY A C 1
ATOM 704 O O . GLY A 1 93 ? 2.673 -12.832 7.571 1.00 97.81 93 GLY A O 1
ATOM 705 N N . TYR A 1 94 ? 1.832 -11.221 6.226 1.00 98.44 94 TYR A N 1
ATOM 706 C CA . TYR A 1 94 ? 2.020 -10.102 7.146 1.00 98.44 94 TYR A CA 1
ATOM 707 C C . TYR A 1 94 ? 0.674 -9.581 7.648 1.00 98.44 94 TYR A C 1
ATOM 709 O O . TYR A 1 94 ? -0.350 -9.662 6.981 1.00 98.44 94 TYR A O 1
ATOM 717 N N . THR A 1 95 ? 0.636 -9.099 8.891 1.00 98.75 95 THR A N 1
ATOM 718 C CA . THR A 1 95 ? -0.589 -8.468 9.391 1.00 98.75 95 THR A CA 1
ATOM 719 C C . THR A 1 95 ? -0.674 -7.024 8.918 1.00 98.75 95 THR A C 1
ATOM 721 O O . THR A 1 95 ? 0.345 -6.357 8.757 1.00 98.75 95 THR A O 1
ATOM 724 N N . ASN A 1 96 ? -1.891 -6.486 8.840 1.00 98.69 96 ASN A N 1
ATOM 725 C CA . ASN A 1 96 ? -2.115 -5.080 8.512 1.00 98.69 96 ASN A CA 1
ATOM 726 C C . ASN A 1 96 ? -1.321 -4.127 9.433 1.00 98.69 96 ASN A C 1
ATOM 728 O O . ASN A 1 96 ? -0.948 -3.035 9.010 1.00 98.69 96 ASN A O 1
ATOM 732 N N . ASP A 1 97 ? -1.095 -4.494 10.706 1.00 98.50 97 ASP A N 1
ATOM 733 C CA . ASP A 1 97 ? -0.242 -3.712 11.613 1.00 98.50 97 ASP A CA 1
ATOM 734 C C . ASP A 1 97 ? 1.239 -3.797 11.229 1.00 98.50 97 ASP A C 1
ATOM 736 O O . ASP A 1 97 ? 1.900 -2.760 11.210 1.00 98.50 97 ASP A O 1
ATOM 740 N N . ASP A 1 98 ? 1.751 -4.978 10.871 1.00 98.50 98 ASP A N 1
ATOM 741 C CA . ASP A 1 98 ? 3.125 -5.118 10.373 1.00 98.50 98 ASP A CA 1
ATOM 742 C C . ASP A 1 98 ? 3.332 -4.229 9.142 1.00 98.50 98 ASP A C 1
ATOM 744 O O . ASP A 1 98 ? 4.278 -3.443 9.067 1.00 98.50 98 ASP A O 1
ATOM 748 N N . GLU A 1 99 ? 2.405 -4.285 8.197 1.00 98.44 99 GLU A N 1
ATOM 749 C CA . GLU A 1 99 ? 2.502 -3.552 6.943 1.00 98.44 99 GLU A CA 1
ATOM 750 C C . GLU A 1 99 ? 2.365 -2.043 7.124 1.00 98.44 99 GLU A C 1
ATOM 752 O O . GLU A 1 99 ? 3.241 -1.293 6.702 1.00 98.44 99 GLU A O 1
ATOM 757 N N . LEU A 1 100 ? 1.326 -1.562 7.811 1.00 98.25 100 LEU A N 1
ATOM 758 C CA . LEU A 1 100 ? 1.079 -0.122 7.942 1.00 98.25 100 LEU A CA 1
ATOM 759 C C . LEU A 1 100 ? 1.983 0.573 8.965 1.00 98.25 100 LEU A C 1
ATOM 761 O O . LEU A 1 100 ? 2.155 1.790 8.882 1.00 98.25 100 LEU A O 1
ATOM 765 N N . ARG A 1 101 ? 2.525 -0.154 9.952 1.00 97.25 101 ARG A N 1
ATOM 766 C CA . ARG A 1 101 ? 3.327 0.435 11.038 1.00 97.25 101 ARG A CA 1
ATOM 767 C C . ARG A 1 101 ? 4.817 0.148 10.914 1.00 97.25 101 ARG A C 1
ATOM 769 O O . ARG A 1 101 ? 5.618 1.001 11.296 1.00 97.25 101 ARG A O 1
ATOM 776 N N . ILE A 1 102 ? 5.196 -1.045 10.456 1.00 97.25 102 ILE A N 1
ATOM 777 C CA . ILE A 1 102 ? 6.595 -1.496 10.459 1.00 97.25 102 ILE A CA 1
ATOM 778 C C . ILE A 1 102 ? 7.212 -1.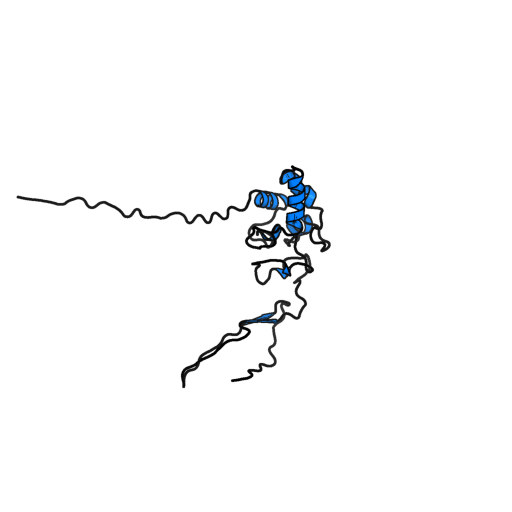334 9.072 1.00 97.25 102 ILE A C 1
ATOM 780 O O . ILE A 1 102 ? 8.287 -0.744 8.956 1.00 97.25 102 ILE A O 1
ATOM 784 N N . TYR A 1 103 ? 6.543 -1.840 8.036 1.00 97.62 103 TYR A N 1
ATOM 785 C CA . TYR A 1 103 ? 7.114 -1.936 6.689 1.00 97.62 103 TYR A CA 1
ATOM 786 C C . TYR A 1 103 ? 6.692 -0.809 5.739 1.00 97.62 103 TYR A C 1
ATOM 788 O O . TYR A 1 103 ? 7.413 -0.531 4.784 1.00 97.62 103 TYR A O 1
ATOM 796 N N . LEU A 1 104 ? 5.585 -0.122 6.032 1.00 97.50 104 LEU A N 1
ATOM 797 C CA . LEU A 1 104 ? 4.952 0.890 5.177 1.00 97.50 104 LEU A CA 1
ATOM 798 C C . LEU A 1 104 ? 4.597 0.343 3.780 1.00 97.50 104 LEU A C 1
ATOM 800 O O . LEU A 1 104 ? 4.868 0.979 2.757 1.00 97.50 104 LEU A O 1
ATOM 804 N N . THR A 1 105 ? 3.976 -0.838 3.769 1.00 97.44 105 THR A N 1
ATOM 805 C CA . THR A 1 105 ? 3.497 -1.563 2.580 1.00 97.44 105 THR A CA 1
ATOM 806 C C . THR A 1 105 ? 1.967 -1.666 2.538 1.00 97.44 105 THR A C 1
ATOM 808 O O . THR A 1 105 ? 1.289 -1.254 3.481 1.00 97.44 105 THR A O 1
ATOM 811 N N . GLN A 1 106 ? 1.404 -2.141 1.423 1.00 97.50 106 GLN A N 1
ATOM 812 C CA . GLN A 1 106 ? -0.035 -2.081 1.157 1.00 97.50 106 GLN A CA 1
ATOM 813 C C . GLN A 1 106 ? -0.806 -3.237 1.814 1.00 97.50 106 GLN A C 1
ATOM 815 O O . GLN A 1 106 ? -0.854 -4.307 1.233 1.00 97.50 106 GLN A O 1
ATOM 820 N N . PRO A 1 107 ? -1.626 -3.005 2.853 1.00 98.19 107 PRO A N 1
ATOM 821 C CA . PRO A 1 107 ? -2.308 -4.090 3.575 1.00 98.19 107 PRO A CA 1
ATOM 822 C C . PRO A 1 107 ? -3.425 -4.809 2.807 1.00 98.19 107 PRO A C 1
ATOM 824 O O . PRO A 1 107 ? -4.161 -5.638 3.342 1.00 98.19 107 PRO A O 1
ATOM 827 N N . GLY A 1 108 ? -3.687 -4.365 1.582 1.00 97.94 108 GLY A N 1
ATOM 828 C CA . GLY A 1 108 ? -4.693 -4.937 0.704 1.00 97.94 108 GLY A CA 1
ATOM 829 C C . GLY A 1 108 ? -4.131 -5.265 -0.669 1.00 97.94 108 GLY A C 1
ATOM 830 O O . GLY A 1 108 ? -4.928 -5.460 -1.585 1.00 97.94 108 GLY A O 1
ATOM 831 N N . PHE A 1 109 ? -2.812 -5.265 -0.835 1.00 98.06 109 PHE A N 1
ATOM 832 C CA . PHE A 1 109 ? -2.185 -5.686 -2.069 1.00 98.06 109 PHE A CA 1
ATOM 833 C C . PHE A 1 109 ? -0.954 -6.529 -1.781 1.00 98.06 109 PHE A C 1
ATOM 835 O O . PHE A 1 109 ? -0.033 -6.093 -1.110 1.00 98.06 109 PHE A O 1
ATOM 842 N N . SER A 1 110 ? -0.896 -7.676 -2.439 1.00 96.94 110 SER A N 1
ATOM 843 C CA . SER A 1 110 ? 0.223 -8.595 -2.400 1.00 96.94 110 SER A CA 1
ATOM 844 C C . SER A 1 110 ? 0.754 -8.860 -3.801 1.00 96.94 110 SER A C 1
ATOM 846 O O . SER A 1 110 ? 0.145 -8.487 -4.811 1.00 96.94 110 SER A O 1
ATOM 848 N N . CYS A 1 111 ? 1.867 -9.584 -3.897 1.00 94.12 111 CYS A N 1
ATOM 849 C CA . CYS A 1 111 ? 2.378 -10.020 -5.196 1.00 94.12 111 CYS A CA 1
ATOM 850 C C . CYS A 1 111 ? 1.416 -10.896 -6.009 1.00 94.12 111 CYS A C 1
ATOM 852 O O . CYS A 1 111 ? 1.603 -11.024 -7.217 1.00 94.12 111 CYS A O 1
ATOM 854 N N . ASP A 1 112 ? 0.374 -11.446 -5.384 1.00 9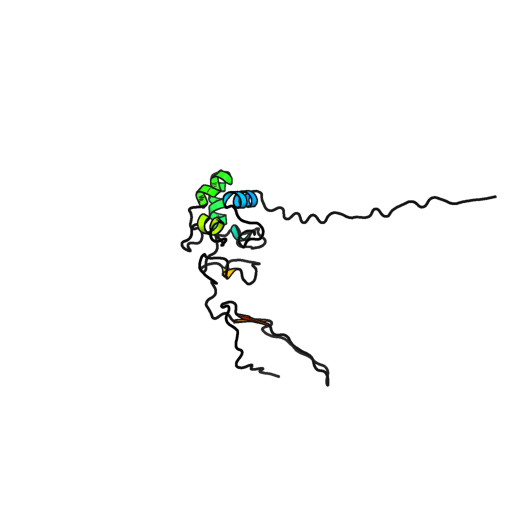4.50 112 ASP A N 1
ATOM 855 C CA . ASP A 1 112 ? -0.642 -12.241 -6.070 1.00 94.50 112 ASP A CA 1
ATOM 856 C C . ASP A 1 112 ? -1.778 -11.389 -6.670 1.00 94.50 112 ASP A C 1
ATOM 858 O O . ASP A 1 112 ? -2.526 -11.890 -7.511 1.00 94.50 112 ASP A O 1
ATOM 862 N N . ASN A 1 113 ? -1.946 -10.125 -6.252 1.00 94.88 113 ASN A N 1
ATOM 863 C CA . ASN A 1 113 ? -3.089 -9.293 -6.659 1.00 94.88 113 ASN A CA 1
ATOM 864 C C . ASN A 1 113 ? -2.767 -7.811 -6.955 1.00 94.88 113 ASN A C 1
ATOM 866 O O . ASN A 1 113 ? -3.686 -7.049 -7.251 1.00 94.88 113 ASN A O 1
ATOM 870 N N . PHE A 1 114 ? -1.503 -7.376 -6.899 1.00 94.75 114 PHE A N 1
ATOM 871 C CA . PHE A 1 114 ? -1.142 -5.962 -7.086 1.00 94.75 114 PHE A CA 1
ATOM 872 C C . PHE A 1 114 ? -1.588 -5.381 -8.440 1.00 94.75 114 PHE A C 1
ATOM 874 O O . PHE A 1 114 ? -1.840 -4.183 -8.539 1.00 94.75 114 PHE A O 1
ATOM 881 N N . GLU A 1 115 ? -1.739 -6.223 -9.469 1.00 93.19 115 GLU A N 1
ATOM 882 C CA . GLU A 1 115 ? -2.236 -5.828 -10.796 1.00 93.19 115 GLU A CA 1
ATOM 883 C C . GLU A 1 115 ? -3.708 -5.384 -10.800 1.00 93.19 115 GLU A C 1
ATOM 885 O O . GLU A 1 115 ? -4.172 -4.794 -11.777 1.00 93.19 115 GLU A O 1
ATOM 890 N N . ASP A 1 116 ? -4.457 -5.642 -9.723 1.00 94.81 116 ASP A N 1
ATOM 891 C CA . ASP A 1 116 ? -5.816 -5.126 -9.584 1.00 94.81 116 ASP A CA 1
ATOM 892 C C . ASP A 1 116 ? -5.830 -3.608 -9.363 1.00 94.81 116 ASP A C 1
ATOM 894 O O . ASP A 1 116 ? -6.850 -2.971 -9.659 1.00 94.81 116 ASP A O 1
ATOM 898 N N . ALA A 1 117 ? -4.729 -3.029 -8.862 1.00 94.88 117 ALA A N 1
ATOM 899 C CA . ALA A 1 117 ? -4.592 -1.597 -8.631 1.00 94.88 117 ALA A CA 1
ATOM 900 C C . ALA A 1 117 ? -4.826 -0.787 -9.917 1.00 94.88 117 ALA A C 1
ATOM 902 O O . ALA A 1 117 ? -4.643 -1.262 -11.038 1.00 94.88 117 ALA A O 1
ATOM 903 N N . ARG A 1 118 ? -5.330 0.441 -9.757 1.00 94.38 118 ARG A N 1
ATOM 904 C CA . ARG A 1 118 ? -5.620 1.335 -10.885 1.00 94.38 118 ARG A CA 1
ATOM 905 C C . ARG A 1 118 ? -5.128 2.740 -10.616 1.00 94.38 118 ARG A C 1
ATOM 907 O O . ARG A 1 118 ? -5.440 3.302 -9.568 1.00 94.38 118 ARG A O 1
ATOM 914 N N . GLY A 1 119 ? -4.486 3.339 -11.617 1.00 92.00 119 GLY A N 1
ATOM 915 C CA . GLY A 1 119 ? -3.972 4.710 -11.525 1.00 92.00 119 GLY A CA 1
ATOM 916 C C . GLY A 1 119 ? -2.762 4.828 -10.596 1.00 92.00 119 GLY A C 1
ATOM 917 O O . GLY A 1 119 ? -2.447 5.915 -10.125 1.00 92.00 119 GLY A O 1
ATOM 918 N N . GLU A 1 120 ? -2.131 3.700 -10.305 1.00 92.12 120 GLU A N 1
ATOM 919 C CA . GLU A 1 120 ? -0.960 3.549 -9.467 1.00 92.12 120 GLU A CA 1
ATOM 920 C C . GLU A 1 120 ? 0.309 4.101 -10.143 1.00 92.12 120 GLU A C 1
ATOM 922 O O . GLU A 1 120 ? 0.400 4.152 -11.378 1.00 92.12 120 GLU A O 1
ATOM 927 N N . PRO A 1 121 ? 1.304 4.547 -9.355 1.00 90.25 121 PRO A N 1
ATOM 928 C CA . PRO A 1 121 ? 2.610 4.912 -9.886 1.00 90.25 121 PRO A CA 1
ATOM 929 C C . PRO A 1 121 ? 3.341 3.682 -10.451 1.00 90.25 121 PRO A C 1
ATOM 931 O O . PRO A 1 121 ? 3.028 2.538 -10.129 1.00 90.25 121 PRO A O 1
ATOM 934 N N . LEU A 1 122 ? 4.336 3.921 -11.313 1.00 84.75 122 LEU A N 1
ATOM 935 C CA . LEU A 1 122 ? 5.029 2.859 -12.059 1.00 84.75 122 LEU A CA 1
ATOM 936 C C . LEU A 1 122 ? 5.774 1.844 -11.183 1.00 84.75 122 LEU A C 1
ATOM 938 O O . LEU A 1 122 ? 6.070 0.759 -11.667 1.00 84.75 122 LEU A O 1
ATOM 942 N N . ASP A 1 123 ? 6.092 2.212 -9.948 1.00 87.12 123 ASP A N 1
ATOM 943 C CA . ASP A 1 123 ? 6.837 1.441 -8.956 1.00 87.12 123 ASP A CA 1
ATOM 944 C C . ASP A 1 123 ? 5.948 0.897 -7.827 1.00 87.12 123 ASP A C 1
ATOM 946 O O . ASP A 1 123 ? 6.461 0.432 -6.810 1.00 87.12 123 ASP A O 1
ATOM 950 N N . PHE A 1 124 ? 4.619 0.925 -7.994 1.00 92.31 124 PHE A N 1
ATOM 951 C CA . PHE A 1 124 ? 3.673 0.449 -6.982 1.00 92.31 124 PHE A CA 1
ATOM 952 C C . PHE A 1 124 ? 3.994 -0.971 -6.492 1.00 92.31 124 PHE A C 1
ATOM 954 O O . PHE A 1 124 ? 3.945 -1.235 -5.295 1.00 92.31 124 PHE A O 1
ATOM 961 N N . ASP A 1 125 ? 4.409 -1.860 -7.398 1.00 91.88 125 ASP A N 1
ATOM 962 C CA . ASP A 1 125 ? 4.753 -3.256 -7.112 1.00 91.88 125 ASP A CA 1
ATOM 963 C C . ASP A 1 125 ? 5.967 -3.459 -6.189 1.00 91.88 125 ASP A C 1
ATOM 965 O O . ASP A 1 125 ? 6.122 -4.544 -5.630 1.00 91.88 125 ASP A O 1
ATOM 969 N N . ALA A 1 126 ? 6.810 -2.442 -5.996 1.00 91.94 126 ALA A N 1
ATOM 970 C CA . ALA A 1 126 ? 7.916 -2.477 -5.035 1.00 91.94 126 ALA A CA 1
ATOM 971 C C . ALA A 1 126 ? 7.464 -2.186 -3.594 1.00 91.94 126 ALA A C 1
ATOM 973 O O . ALA A 1 126 ? 8.198 -2.441 -2.641 1.00 91.94 126 ALA A O 1
ATOM 974 N N . GLY A 1 127 ? 6.260 -1.634 -3.434 1.00 92.94 127 GLY A N 1
ATOM 975 C CA . GLY A 1 127 ? 5.720 -1.175 -2.162 1.00 92.94 127 GLY A CA 1
ATOM 976 C C . GLY A 1 127 ? 4.551 -2.001 -1.631 1.00 92.94 127 GLY A C 1
ATOM 977 O O . GLY A 1 127 ? 3.909 -1.562 -0.679 1.00 92.94 127 GLY A O 1
ATOM 978 N N . VAL A 1 128 ? 4.222 -3.141 -2.243 1.00 95.94 128 VAL A N 1
ATOM 979 C CA . VAL A 1 128 ? 3.021 -3.903 -1.862 1.00 95.94 128 VAL A CA 1
ATOM 980 C C . VAL A 1 128 ? 3.274 -4.921 -0.751 1.00 95.94 128 VAL A C 1
ATOM 982 O O . VAL A 1 128 ? 2.568 -4.857 0.239 1.00 95.94 128 VAL A O 1
ATOM 985 N N . THR A 1 129 ? 4.329 -5.744 -0.825 1.00 95.62 129 THR A N 1
ATOM 986 C CA . THR A 1 129 ? 4.585 -6.827 0.148 1.00 95.62 129 THR A CA 1
ATOM 987 C C . THR A 1 129 ? 5.894 -6.611 0.921 1.00 95.62 129 THR A C 1
ATOM 989 O O . THR A 1 129 ? 6.945 -6.378 0.308 1.00 95.62 129 THR A O 1
ATOM 992 N N . PRO A 1 130 ? 5.905 -6.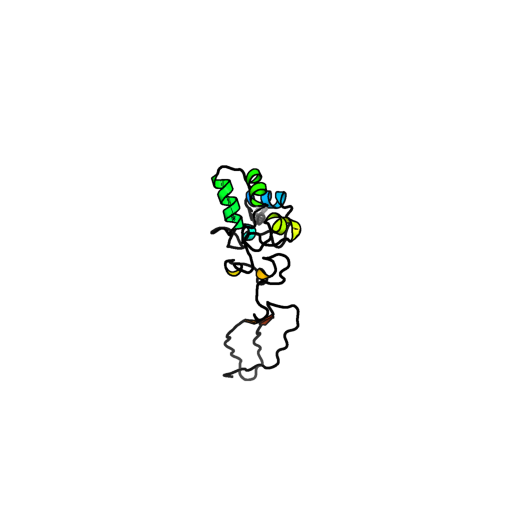747 2.262 1.00 96.06 130 PRO A N 1
ATOM 993 C CA . PRO A 1 130 ? 7.124 -6.652 3.055 1.00 96.06 130 PRO A CA 1
ATOM 994 C C . PRO A 1 130 ? 8.233 -7.619 2.634 1.00 96.06 130 PRO A C 1
ATOM 996 O O . PRO A 1 130 ? 8.020 -8.806 2.386 1.00 96.06 130 PRO A O 1
ATOM 999 N N . ASN A 1 131 ? 9.472 -7.121 2.660 1.00 92.81 131 ASN A N 1
ATOM 1000 C CA . ASN A 1 131 ? 10.687 -7.878 2.331 1.00 92.81 131 ASN A CA 1
ATOM 1001 C C . ASN A 1 131 ? 10.716 -8.450 0.900 1.00 92.81 131 ASN A C 1
ATOM 1003 O O . ASN A 1 131 ? 11.544 -9.315 0.602 1.00 92.81 131 ASN A O 1
ATOM 1007 N N . VAL A 1 132 ? 9.864 -7.939 0.011 1.00 89.69 132 VAL A N 1
ATOM 1008 C CA . VAL A 1 132 ? 9.896 -8.211 -1.424 1.00 89.69 132 VAL A CA 1
ATOM 1009 C C . VAL A 1 132 ? 10.304 -6.927 -2.139 1.00 89.69 132 VAL A C 1
ATOM 1011 O O . VAL A 1 132 ? 9.719 -5.876 -1.921 1.00 89.69 132 VAL A O 1
ATOM 1014 N N . ALA A 1 133 ? 11.352 -6.996 -2.963 1.00 86.81 133 ALA A N 1
ATOM 1015 C CA . ALA A 1 133 ? 11.865 -5.815 -3.662 1.00 86.81 133 ALA A CA 1
ATOM 1016 C C . ALA A 1 133 ? 10.911 -5.318 -4.761 1.00 86.81 133 ALA A C 1
ATOM 1018 O O . ALA A 1 133 ? 10.858 -4.126 -5.038 1.00 86.81 133 ALA A O 1
ATOM 1019 N N . THR A 1 134 ? 10.213 -6.248 -5.411 1.00 87.62 134 THR A N 1
ATOM 1020 C CA . THR A 1 134 ? 9.203 -6.017 -6.447 1.00 87.62 134 THR A CA 1
ATOM 1021 C C . THR A 1 134 ? 8.415 -7.308 -6.644 1.00 87.62 134 THR A C 1
ATOM 1023 O O . THR A 1 134 ? 8.981 -8.404 -6.571 1.00 87.62 134 THR A O 1
ATOM 1026 N N . CYS A 1 135 ? 7.113 -7.185 -6.891 1.00 88.31 135 CYS A N 1
ATOM 1027 C CA . CYS A 1 135 ? 6.266 -8.316 -7.264 1.00 88.31 135 CYS A CA 1
ATOM 1028 C C . CYS A 1 135 ? 6.383 -8.719 -8.732 1.00 88.31 135 CYS A C 1
ATOM 1030 O O . CYS A 1 135 ? 5.887 -9.774 -9.132 1.00 88.31 135 CYS A O 1
ATOM 1032 N N . ARG A 1 136 ? 7.067 -7.914 -9.547 1.00 83.06 136 ARG A N 1
ATOM 1033 C CA . ARG A 1 136 ? 7.371 -8.273 -10.926 1.00 83.06 136 ARG A CA 1
ATOM 1034 C C . ARG A 1 136 ? 8.509 -9.283 -10.923 1.00 83.06 136 ARG A C 1
ATOM 1036 O O . ARG A 1 136 ? 9.562 -9.085 -10.317 1.00 83.06 136 ARG A O 1
ATOM 1043 N N . ALA A 1 137 ? 8.306 -10.390 -11.632 1.00 63.59 137 ALA A N 1
ATOM 1044 C CA . ALA A 1 137 ? 9.389 -11.324 -11.900 1.00 63.59 137 ALA A CA 1
ATOM 1045 C C . ALA A 1 137 ? 10.548 -10.586 -12.615 1.00 63.59 137 ALA A C 1
ATOM 1047 O O . ALA A 1 137 ? 10.292 -9.640 -13.363 1.00 63.59 137 ALA A O 1
ATOM 1048 N N . PRO A 1 138 ? 11.810 -11.033 -12.465 1.00 53.50 138 PRO A N 1
ATOM 1049 C CA . PRO A 1 138 ? 13.015 -10.357 -12.975 1.00 53.50 138 PRO A CA 1
ATOM 1050 C C . PRO A 1 138 ? 13.173 -10.330 -14.518 1.00 53.50 138 PRO A C 1
ATOM 1052 O O . PRO A 1 138 ? 14.270 -10.489 -15.042 1.00 53.50 138 PRO A O 1
ATOM 1055 N N . THR A 1 139 ? 12.096 -10.141 -15.287 1.00 53.34 139 THR A N 1
ATOM 1056 C CA . THR A 1 139 ? 12.106 -10.163 -16.764 1.00 53.34 139 THR A CA 1
ATOM 1057 C C . THR A 1 139 ? 11.211 -9.120 -17.441 1.00 53.34 139 THR A C 1
ATOM 1059 O O . THR A 1 139 ? 11.109 -9.127 -18.668 1.00 53.34 139 THR A O 1
ATOM 1062 N N . GLU A 1 140 ? 10.599 -8.187 -16.709 1.00 62.84 140 GLU A N 1
ATOM 1063 C CA . GLU A 1 140 ? 9.781 -7.143 -17.338 1.00 62.84 140 GLU A CA 1
ATOM 1064 C C . GLU A 1 140 ? 10.624 -5.952 -17.804 1.00 62.84 140 GLU A C 1
ATOM 1066 O O . GLU A 1 140 ? 10.891 -4.994 -17.078 1.00 62.84 140 GLU A O 1
ATOM 1071 N N . ILE A 1 141 ? 11.038 -6.023 -19.069 1.00 76.38 141 ILE A N 1
ATOM 1072 C CA . ILE A 1 141 ? 11.533 -4.870 -19.816 1.00 76.38 141 ILE A CA 1
ATOM 1073 C C . ILE A 1 141 ? 10.332 -4.123 -20.386 1.00 76.38 141 ILE A C 1
ATOM 1075 O O . ILE A 1 141 ? 9.599 -4.661 -21.219 1.00 76.38 141 ILE A O 1
ATOM 1079 N N . LYS A 1 142 ? 10.147 -2.865 -19.980 1.00 77.44 142 LYS A N 1
ATOM 1080 C CA . LYS A 1 142 ? 9.127 -1.989 -20.568 1.00 77.44 142 LYS A CA 1
ATOM 1081 C C . LYS A 1 142 ? 9.763 -1.068 -21.599 1.00 77.44 142 LYS A C 1
ATOM 1083 O O . LYS A 1 142 ? 10.752 -0.405 -21.307 1.00 77.44 142 LYS A O 1
ATOM 1088 N N . VAL A 1 143 ? 9.172 -1.021 -22.791 1.00 83.44 143 VAL A N 1
ATOM 1089 C CA . VAL A 1 143 ? 9.622 -0.186 -23.914 1.00 83.44 143 VAL A CA 1
ATOM 1090 C C . VAL A 1 143 ? 8.506 0.780 -24.304 1.00 83.44 143 VAL A C 1
ATOM 1092 O O . VAL A 1 143 ? 7.390 0.339 -24.591 1.00 83.44 143 VAL A O 1
ATOM 1095 N N . LEU A 1 144 ? 8.791 2.085 -24.319 1.00 81.12 144 LEU A N 1
ATOM 1096 C CA . LEU A 1 144 ? 7.844 3.128 -24.721 1.00 81.12 144 LEU A CA 1
ATOM 1097 C C . LEU A 1 144 ? 8.489 4.146 -25.685 1.00 81.12 144 LEU A C 1
ATOM 1099 O O . LEU A 1 144 ? 9.568 4.649 -25.388 1.00 81.12 144 LEU A O 1
ATOM 1103 N N . PRO A 1 145 ? 7.828 4.513 -26.798 1.00 81.56 145 PRO A N 1
ATOM 1104 C CA . PRO A 1 145 ? 6.631 3.877 -27.345 1.00 81.56 145 PRO A CA 1
ATOM 1105 C C . PRO A 1 145 ? 6.966 2.514 -27.982 1.00 81.56 145 PRO A C 1
ATOM 1107 O O . PRO A 1 145 ? 8.056 2.313 -28.507 1.00 81.56 145 PRO A O 1
ATOM 1110 N N . SER A 1 146 ? 6.010 1.580 -27.994 1.00 78.00 146 SER A N 1
ATOM 1111 C CA . SER A 1 146 ? 6.173 0.276 -28.666 1.00 78.00 146 SER A CA 1
ATOM 1112 C C . SER A 1 146 ? 6.043 0.353 -30.194 1.00 78.00 146 SER A C 1
ATOM 1114 O O . SER A 1 146 ? 6.339 -0.608 -30.899 1.00 78.00 146 SER A O 1
ATOM 1116 N N . SER A 1 147 ? 5.600 1.501 -30.712 1.00 78.62 147 SER A N 1
ATOM 1117 C CA . SER A 1 147 ? 5.631 1.855 -32.130 1.00 78.62 147 SER A CA 1
ATOM 1118 C C . SER A 1 147 ? 5.631 3.376 -32.270 1.00 78.62 147 SER A C 1
ATOM 1120 O O . SER A 1 147 ? 4.913 4.063 -31.541 1.00 78.62 147 SER A O 1
ATOM 1122 N N . ALA A 1 148 ? 6.414 3.910 -33.201 1.00 77.12 148 ALA A N 1
ATOM 1123 C CA . ALA A 1 148 ? 6.406 5.330 -33.524 1.00 77.12 148 ALA A CA 1
ATOM 1124 C C . ALA A 1 148 ? 6.614 5.529 -35.025 1.00 77.12 148 ALA A C 1
ATOM 1126 O O . ALA A 1 148 ? 7.469 4.891 -35.634 1.00 77.12 148 ALA A O 1
ATOM 1127 N N . GLY A 1 149 ? 5.819 6.422 -35.613 1.00 75.81 149 GLY A N 1
ATOM 1128 C CA . GLY A 1 149 ? 6.058 6.915 -36.964 1.00 75.81 149 GLY A CA 1
ATOM 1129 C C . GLY A 1 149 ? 7.081 8.044 -36.925 1.00 75.81 149 GLY A C 1
ATOM 1130 O O . GLY A 1 149 ? 7.000 8.916 -36.062 1.00 75.81 149 GLY A O 1
ATOM 1131 N N . PHE A 1 150 ? 8.020 8.039 -37.864 1.00 79.50 150 PHE A N 1
ATOM 1132 C CA . PHE A 1 150 ? 9.065 9.050 -37.966 1.00 79.50 150 PHE A CA 1
ATOM 1133 C C . PHE A 1 150 ? 9.092 9.618 -39.386 1.00 79.50 150 PHE A C 1
ATOM 1135 O O . PHE A 1 150 ? 9.117 8.866 -40.360 1.00 79.50 150 PHE A O 1
ATOM 1142 N N . VAL A 1 151 ? 9.046 10.944 -39.512 1.00 83.12 151 VAL A N 1
ATOM 1143 C CA . VAL A 1 151 ? 9.120 11.654 -40.795 1.00 83.12 151 VAL A CA 1
ATOM 1144 C C . VAL A 1 151 ? 10.109 12.796 -40.624 1.00 83.12 151 VAL A C 1
ATOM 1146 O O . VAL A 1 151 ? 9.907 13.647 -39.767 1.00 83.12 151 VAL A O 1
ATOM 1149 N N . THR A 1 152 ? 11.154 12.817 -41.449 1.00 85.88 152 THR A N 1
ATOM 1150 C CA . THR A 1 152 ? 12.162 13.884 -41.467 1.00 85.88 152 THR A CA 1
ATOM 1151 C C . THR A 1 152 ? 12.282 14.479 -42.867 1.00 85.88 152 THR A C 1
ATOM 1153 O O . THR A 1 152 ? 12.084 13.785 -43.870 1.00 85.88 152 THR A O 1
ATOM 1156 N N . ASP A 1 153 ? 12.606 15.769 -42.941 1.00 90.19 153 ASP A N 1
ATOM 1157 C CA . ASP A 1 153 ? 12.859 16.455 -44.204 1.00 90.19 153 ASP A CA 1
ATOM 1158 C C . ASP A 1 153 ? 14.153 15.958 -44.862 1.00 90.19 153 ASP A C 1
ATOM 1160 O O . ASP A 1 153 ? 15.149 15.636 -44.208 1.00 90.19 153 ASP A O 1
ATOM 1164 N N . ALA A 1 154 ? 14.168 15.950 -46.196 1.00 84.94 154 ALA A N 1
ATOM 1165 C CA . ALA A 1 154 ? 15.346 15.555 -46.957 1.00 84.94 154 ALA A CA 1
ATOM 1166 C C . ALA A 1 154 ? 16.538 16.482 -46.653 1.00 84.94 154 ALA A C 1
ATOM 1168 O O . ALA A 1 154 ? 16.510 17.674 -46.958 1.00 84.94 154 ALA A O 1
ATOM 1169 N N . GLY A 1 155 ? 17.606 15.904 -46.097 1.00 91.44 155 GLY A N 1
ATOM 1170 C CA . GLY A 1 155 ? 18.823 16.626 -45.715 1.00 91.44 155 GLY A CA 1
ATOM 1171 C C . GLY A 1 155 ? 18.872 17.085 -44.253 1.00 91.44 155 GLY A C 1
ATOM 1172 O O . GLY A 1 155 ? 19.855 17.719 -43.874 1.00 91.44 155 GLY A O 1
ATOM 1173 N N . SER A 1 156 ? 17.864 16.746 -43.443 1.00 89.06 156 SER A N 1
ATOM 1174 C CA . SER A 1 156 ? 17.802 17.068 -42.013 1.00 89.06 156 SER A CA 1
ATOM 1175 C C . SER A 1 156 ? 18.034 15.836 -41.134 1.00 89.06 156 SER A C 1
ATOM 1177 O O . SER A 1 156 ? 17.680 14.715 -41.502 1.00 89.06 156 SER A O 1
ATOM 1179 N N . THR A 1 157 ? 18.594 16.058 -39.943 1.00 87.19 157 THR A N 1
ATOM 1180 C CA . THR A 1 157 ? 18.692 15.044 -38.883 1.00 87.19 157 THR A CA 1
ATOM 1181 C C . THR A 1 157 ? 17.616 15.308 -37.842 1.00 87.19 157 THR A C 1
ATOM 1183 O O . THR A 1 157 ? 17.493 16.439 -37.374 1.00 87.19 157 THR A O 1
ATOM 1186 N N . ASP A 1 158 ? 16.890 14.265 -37.456 1.00 85.62 158 ASP A N 1
ATOM 1187 C CA . ASP A 1 158 ? 15.905 14.303 -36.377 1.00 85.62 158 ASP A CA 1
ATOM 1188 C C . ASP A 1 158 ? 16.025 13.022 -35.524 1.00 85.62 158 ASP A C 1
ATOM 1190 O O . ASP A 1 158 ? 16.718 12.078 -35.922 1.00 85.62 158 ASP A O 1
ATOM 1194 N N . PHE A 1 159 ? 15.417 12.999 -34.339 1.00 82.56 159 PHE A N 1
ATOM 1195 C CA . PHE A 1 159 ? 15.585 11.933 -33.351 1.00 82.56 159 PHE A CA 1
ATOM 1196 C C . PHE A 1 159 ? 14.241 11.399 -32.851 1.00 82.56 159 PHE A C 1
ATOM 1198 O O . PHE A 1 159 ? 13.322 12.158 -32.556 1.00 82.56 159 PHE A O 1
ATOM 1205 N N . LEU A 1 160 ? 14.163 10.080 -32.678 1.00 82.38 160 LEU A N 1
ATOM 1206 C CA . LEU A 1 160 ? 13.104 9.414 -31.926 1.00 82.38 160 LEU A CA 1
ATOM 1207 C C . LEU A 1 160 ? 13.690 8.919 -30.602 1.00 82.38 160 LEU A C 1
ATOM 1209 O O . LEU A 1 160 ? 14.703 8.219 -30.598 1.00 82.38 160 LEU A O 1
ATOM 1213 N N . VAL A 1 161 ? 13.047 9.269 -29.490 1.00 83.69 161 VAL A N 1
ATOM 1214 C CA . VAL A 1 161 ? 13.416 8.766 -28.162 1.00 83.69 161 VAL A CA 1
ATOM 1215 C C . VAL A 1 161 ? 12.577 7.530 -27.859 1.00 83.69 161 VAL A C 1
ATOM 1217 O O . VAL A 1 161 ? 11.352 7.570 -27.965 1.00 83.69 161 VAL A O 1
ATOM 1220 N N . ILE A 1 162 ? 13.253 6.439 -27.509 1.00 84.44 162 ILE A N 1
ATOM 1221 C CA . ILE A 1 162 ? 12.637 5.217 -26.996 1.00 84.44 162 ILE A CA 1
ATOM 1222 C C . ILE A 1 162 ? 13.177 5.017 -25.589 1.00 84.44 162 ILE A C 1
ATOM 1224 O O . ILE A 1 162 ? 14.386 4.880 -25.402 1.00 84.44 162 ILE A O 1
ATOM 1228 N N . ASP A 1 163 ? 12.275 4.978 -24.619 1.00 84.56 163 ASP A N 1
ATOM 1229 C CA . ASP A 1 163 ? 12.616 4.716 -23.234 1.00 84.56 163 ASP A CA 1
ATOM 1230 C C . ASP A 1 163 ? 12.501 3.215 -22.949 1.00 84.56 163 ASP A C 1
ATOM 1232 O O . ASP A 1 163 ? 11.474 2.589 -23.228 1.00 84.56 163 ASP A O 1
ATOM 1236 N N . ILE A 1 164 ? 13.560 2.641 -22.372 1.00 82.75 164 ILE A N 1
ATOM 1237 C CA . ILE A 1 164 ? 13.629 1.232 -21.969 1.00 82.75 164 ILE A CA 1
ATOM 1238 C C . ILE A 1 164 ? 13.882 1.174 -20.467 1.00 82.75 164 ILE A C 1
ATOM 1240 O O . ILE A 1 164 ? 14.856 1.738 -19.974 1.00 82.75 164 ILE A O 1
ATOM 1244 N N . TRP A 1 165 ? 12.988 0.508 -19.746 1.00 76.38 165 TRP A N 1
ATOM 1245 C CA . TRP A 1 165 ? 12.969 0.488 -18.288 1.00 76.38 165 TRP A CA 1
ATOM 1246 C C . TRP A 1 165 ? 13.210 -0.938 -17.796 1.00 76.38 165 TRP A C 1
ATOM 1248 O O . TRP A 1 165 ? 12.561 -1.874 -18.272 1.00 76.38 165 TRP A O 1
ATOM 1258 N N . ASN A 1 166 ? 14.124 -1.089 -16.833 1.00 75.06 166 ASN A N 1
ATOM 1259 C CA . ASN A 1 166 ? 14.263 -2.310 -16.046 1.00 75.06 166 ASN A CA 1
ATOM 1260 C C . ASN A 1 166 ? 13.324 -2.194 -14.855 1.00 75.06 166 ASN A C 1
ATOM 1262 O O . ASN A 1 166 ? 13.648 -1.509 -13.889 1.00 75.06 166 ASN A O 1
ATOM 1266 N N . LEU A 1 167 ? 12.151 -2.814 -14.939 1.00 69.50 167 LEU A N 1
ATOM 1267 C CA . LEU A 1 167 ? 11.169 -2.736 -13.859 1.00 69.50 167 LEU A CA 1
ATOM 1268 C C . LEU A 1 167 ? 11.435 -3.755 -12.741 1.00 69.50 167 LEU A C 1
ATOM 1270 O O . LEU A 1 167 ? 10.679 -3.797 -11.782 1.00 69.50 167 LEU A O 1
ATOM 1274 N N . GLY A 1 168 ? 12.487 -4.579 -12.858 1.00 58.06 168 GLY A N 1
ATOM 1275 C CA . GLY A 1 168 ? 12.701 -5.729 -11.976 1.00 58.06 168 GLY A CA 1
ATOM 1276 C C . GLY A 1 168 ? 14.033 -5.778 -11.226 1.00 58.06 168 GLY A C 1
ATOM 1277 O O . GLY A 1 168 ? 14.217 -6.691 -10.426 1.00 58.06 168 GLY A O 1
ATOM 1278 N N . TYR A 1 169 ? 14.990 -4.875 -11.482 1.00 63.22 169 TYR A N 1
ATOM 1279 C CA . TYR A 1 169 ? 16.307 -4.926 -10.829 1.00 63.22 169 TYR A CA 1
ATOM 1280 C C . TYR A 1 169 ? 17.056 -3.584 -10.858 1.00 63.22 169 TYR A C 1
ATOM 1282 O O . TYR A 1 169 ? 16.864 -2.776 -11.762 1.00 63.22 169 TYR A O 1
ATOM 1290 N N . SER A 1 170 ? 17.979 -3.385 -9.909 1.00 59.88 170 SER A N 1
ATOM 1291 C CA . SER A 1 170 ? 18.907 -2.238 -9.869 1.00 59.88 170 SER A CA 1
ATOM 1292 C C . SER A 1 170 ? 20.132 -2.395 -10.779 1.00 59.88 170 SER A C 1
ATOM 1294 O O . SER A 1 170 ? 21.034 -1.561 -10.737 1.00 59.88 170 SER A O 1
ATOM 1296 N N . ASP A 1 171 ? 20.206 -3.490 -11.535 1.00 65.38 171 ASP A N 1
ATOM 1297 C CA . ASP A 1 171 ? 21.322 -3.771 -12.432 1.00 65.38 171 ASP A CA 1
ATOM 1298 C C . ASP A 1 171 ? 21.160 -2.993 -13.740 1.00 65.38 171 ASP A C 1
ATOM 1300 O O . ASP A 1 171 ? 20.050 -2.825 -14.263 1.00 65.38 171 ASP A O 1
ATOM 1304 N N . ASP A 1 172 ? 22.295 -2.560 -14.287 1.00 68.88 172 ASP A N 1
ATOM 1305 C CA . ASP A 1 172 ? 22.353 -1.844 -15.554 1.00 68.88 172 ASP A CA 1
ATOM 1306 C C . ASP A 1 172 ? 21.792 -2.700 -16.700 1.00 68.88 172 ASP A C 1
ATOM 1308 O O . ASP A 1 172 ? 22.215 -3.838 -16.939 1.00 68.88 172 ASP A O 1
ATOM 1312 N N . LEU A 1 173 ? 20.880 -2.118 -17.485 1.00 73.12 173 LEU A N 1
ATOM 1313 C CA . LEU A 1 173 ? 20.458 -2.711 -18.749 1.00 73.12 173 LEU A CA 1
ATOM 1314 C C . LEU A 1 173 ? 21.594 -2.642 -19.762 1.00 73.12 173 LEU A C 1
ATOM 1316 O O . LEU A 1 173 ? 22.020 -1.564 -20.173 1.00 73.12 173 LEU A O 1
ATOM 1320 N N . THR A 1 174 ? 22.033 -3.805 -20.234 1.00 78.69 174 THR A N 1
ATOM 1321 C CA . THR A 1 174 ? 22.963 -3.888 -21.362 1.00 78.69 174 THR A CA 1
ATOM 1322 C C . THR A 1 174 ? 22.194 -4.212 -22.638 1.00 78.69 174 THR A C 1
ATOM 1324 O O . THR A 1 174 ? 21.787 -5.353 -22.860 1.00 78.69 174 THR A O 1
ATOM 1327 N N . ILE A 1 175 ? 22.019 -3.214 -23.506 1.00 77.69 175 ILE A N 1
ATOM 1328 C CA . ILE A 1 175 ? 21.468 -3.411 -24.852 1.00 77.69 175 ILE A CA 1
ATOM 1329 C C . ILE A 1 175 ? 22.596 -3.943 -25.739 1.00 77.69 175 ILE A C 1
ATOM 1331 O O . ILE A 1 175 ? 23.531 -3.217 -26.071 1.00 77.69 175 ILE A O 1
ATOM 1335 N N . THR A 1 176 ? 22.538 -5.229 -26.081 1.00 83.00 176 THR A N 1
ATOM 1336 C CA . THR A 1 176 ? 23.584 -5.899 -26.876 1.00 83.00 176 THR A CA 1
ATOM 1337 C C . THR A 1 176 ? 23.308 -5.884 -28.375 1.00 83.00 176 THR A C 1
ATOM 1339 O O . THR A 1 176 ? 24.247 -5.995 -29.160 1.00 83.00 176 THR A O 1
ATOM 1342 N N . ASP A 1 177 ? 22.047 -5.717 -28.769 1.00 79.12 177 ASP A N 1
ATOM 1343 C CA . ASP A 1 177 ? 21.624 -5.611 -30.160 1.00 79.12 177 ASP A CA 1
ATOM 1344 C C . ASP A 1 177 ? 20.375 -4.721 -30.272 1.00 79.12 177 ASP A C 1
ATOM 1346 O O . ASP A 1 177 ? 19.549 -4.682 -29.355 1.00 79.12 177 ASP A O 1
ATOM 1350 N N . LEU A 1 178 ? 20.243 -4.005 -31.391 1.00 78.44 178 LEU A N 1
ATOM 1351 C CA . LEU A 1 178 ? 19.081 -3.181 -31.731 1.00 78.44 178 LEU A CA 1
ATOM 1352 C C . LEU A 1 178 ? 18.708 -3.443 -33.190 1.00 78.44 178 LEU A C 1
ATOM 1354 O O . LEU A 1 178 ? 19.370 -2.964 -34.112 1.00 78.44 178 LEU A O 1
ATOM 1358 N N . ASN A 1 179 ? 17.621 -4.182 -33.400 1.00 78.00 179 ASN A N 1
ATOM 1359 C CA . ASN A 1 179 ? 17.101 -4.453 -34.733 1.00 78.00 179 ASN A CA 1
ATOM 1360 C C . ASN A 1 179 ? 15.993 -3.454 -35.085 1.00 78.00 179 ASN A C 1
ATOM 1362 O O . ASN A 1 179 ? 14.915 -3.483 -34.494 1.00 78.00 179 ASN A O 1
ATOM 1366 N N . LEU A 1 180 ? 16.259 -2.586 -36.060 1.00 73.69 180 LEU A N 1
ATOM 1367 C CA . LEU A 1 180 ? 15.261 -1.706 -36.664 1.00 73.69 180 LEU A CA 1
ATOM 1368 C C . LEU A 1 180 ? 14.813 -2.349 -37.979 1.00 73.69 180 LEU A C 1
ATOM 1370 O O . LEU A 1 180 ? 15.456 -2.178 -39.014 1.00 73.69 180 LEU A O 1
ATOM 1374 N N . SER A 1 181 ? 13.757 -3.157 -37.921 1.00 64.75 181 SER A N 1
ATOM 1375 C CA . SER A 1 181 ? 13.134 -3.722 -39.121 1.00 64.75 181 SER A CA 1
ATOM 1376 C C . SER A 1 181 ? 12.229 -2.666 -39.760 1.00 64.75 181 SER A C 1
ATOM 1378 O O . SER A 1 181 ? 11.515 -1.963 -39.052 1.00 64.75 181 SER A O 1
ATOM 1380 N N . ASP A 1 182 ? 12.270 -2.567 -41.089 1.00 56.91 182 ASP A N 1
ATOM 1381 C CA . ASP A 1 182 ? 11.454 -1.670 -41.929 1.00 56.91 182 ASP A CA 1
ATOM 1382 C C . ASP A 1 182 ? 11.839 -0.172 -41.980 1.00 56.91 182 ASP A C 1
ATOM 1384 O O . ASP A 1 182 ? 10.986 0.666 -42.278 1.00 56.91 182 ASP A O 1
ATOM 1388 N N . LEU A 1 183 ? 13.120 0.177 -41.777 1.00 52.59 183 LEU A N 1
ATOM 1389 C CA . LEU A 1 183 ? 13.671 1.470 -42.239 1.00 52.59 183 LEU A CA 1
ATOM 1390 C C . LEU A 1 183 ? 13.976 1.475 -43.746 1.00 52.59 183 LEU A C 1
ATOM 1392 O O . LEU A 1 183 ? 14.566 0.483 -44.238 1.00 52.59 183 LEU A O 1
#